Protein AF-A0A821J3H2-F1 (afdb_monomer_lite)

Sequence (72 aa):
MFSGFGTEFMSKSNERESQARVKKMIYIMDSMNDSELDHPDGAKLFKTQPARYNRVARGASVSIRDVQDLIG

Foldseek 3Di:
DPPDDDPVLPDPVCVVVSVVLVLLVVLLVVQDDPCLVPPPQNLVVCVVPVVSLVSSCVSSVHDSVSNNSNRD

Structure (mmCIF, N/CA/C/O backbone):
data_AF-A0A821J3H2-F1
#
_entry.id   AF-A0A821J3H2-F1
#
loop_
_atom_site.group_PDB
_atom_site.id
_atom_site.type_symbol
_atom_site.label_atom_id
_atom_site.label_alt_id
_atom_site.label_comp_id
_atom_site.label_asym_id
_atom_site.label_entity_id
_atom_site.label_seq_id
_atom_site.pdbx_PDB_ins_code
_atom_site.Cartn_x
_atom_site.Cartn_y
_atom_site.Cartn_z
_atom_site.occupancy
_atom_site.B_iso_or_equiv
_atom_site.auth_seq_id
_atom_site.auth_comp_id
_atom_site.auth_asym_id
_atom_site.auth_atom_id
_atom_site.pdbx_PDB_model_num
ATOM 1 N N . MET A 1 1 ? -8.693 11.138 -15.107 1.00 37.88 1 MET A N 1
ATOM 2 C CA . MET A 1 1 ? -7.296 11.332 -14.660 1.00 37.88 1 MET A CA 1
ATOM 3 C C . MET A 1 1 ? -7.288 11.171 -13.152 1.00 37.88 1 MET A C 1
ATOM 5 O O . MET A 1 1 ? -8.022 11.898 -12.496 1.00 37.88 1 MET A O 1
ATOM 9 N N . PHE A 1 2 ? -6.567 10.180 -12.620 1.00 37.81 2 PHE A N 1
ATOM 10 C CA . PHE A 1 2 ? -6.432 9.996 -11.171 1.00 37.81 2 PHE A CA 1
ATOM 11 C C . PHE A 1 2 ? -5.660 11.192 -10.596 1.00 37.81 2 PHE A C 1
ATOM 13 O O . PHE A 1 2 ? -4.503 11.427 -10.946 1.00 37.81 2 PHE A O 1
ATOM 20 N N . SER A 1 3 ? -6.354 11.995 -9.789 1.00 45.28 3 SER A N 1
ATOM 21 C CA . SER A 1 3 ? -5.842 13.225 -9.187 1.00 45.28 3 SER A CA 1
ATOM 22 C C . SER A 1 3 ? -4.857 12.865 -8.074 1.00 45.28 3 SER A C 1
ATOM 24 O O . SER A 1 3 ? -5.265 12.369 -7.030 1.00 45.28 3 SER A O 1
ATOM 26 N N . GLY A 1 4 ? -3.563 13.061 -8.330 1.00 49.28 4 GLY A N 1
ATOM 27 C CA . GLY A 1 4 ? -2.473 12.745 -7.396 1.00 49.28 4 GLY A CA 1
ATOM 28 C C . GLY A 1 4 ? -1.098 12.602 -8.061 1.00 49.28 4 GLY A C 1
ATOM 29 O O . GLY A 1 4 ? -0.075 12.720 -7.397 1.00 49.28 4 GLY A O 1
ATOM 30 N N . PHE A 1 5 ? -1.049 12.406 -9.382 1.00 55.97 5 PHE A N 1
ATOM 31 C CA . PHE A 1 5 ? 0.206 12.228 -10.114 1.00 55.97 5 PHE A CA 1
ATOM 32 C C . PHE A 1 5 ? 0.731 13.561 -10.656 1.00 55.97 5 PHE A C 1
ATOM 34 O O . PHE A 1 5 ? 0.213 14.103 -11.631 1.00 55.97 5 PHE A O 1
ATOM 41 N N . GLY A 1 6 ? 1.763 14.091 -10.000 1.00 52.91 6 GLY A N 1
ATOM 42 C CA . GLY A 1 6 ? 2.488 15.275 -10.446 1.00 52.91 6 GLY A CA 1
ATOM 43 C C . GLY A 1 6 ? 3.144 15.107 -11.822 1.00 52.91 6 GLY A C 1
ATOM 44 O O . GLY A 1 6 ? 3.455 14.004 -12.278 1.00 52.91 6 GLY A O 1
ATOM 45 N N . THR A 1 7 ? 3.400 16.251 -12.453 1.00 53.56 7 THR A N 1
ATOM 46 C CA . THR A 1 7 ? 4.008 16.473 -13.779 1.00 53.56 7 THR A CA 1
ATOM 47 C C . THR A 1 7 ? 5.362 15.768 -13.994 1.00 53.56 7 THR A C 1
ATOM 49 O O . THR A 1 7 ? 5.820 15.635 -15.127 1.00 53.56 7 THR A O 1
ATOM 52 N N . GLU 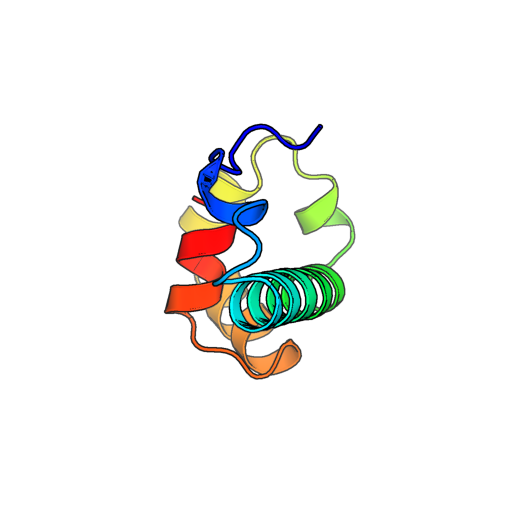A 1 8 ? 5.991 15.252 -12.934 1.00 51.69 8 GLU A N 1
ATOM 53 C CA . GLU A 1 8 ? 7.277 14.540 -12.976 1.00 51.69 8 GLU A CA 1
ATOM 54 C C . GLU A 1 8 ? 7.216 13.157 -13.643 1.00 51.69 8 GLU A C 1
ATOM 56 O O . GLU A 1 8 ? 8.247 12.591 -14.008 1.00 51.69 8 GLU A O 1
ATOM 61 N N . PHE A 1 9 ? 6.016 12.609 -13.858 1.00 52.00 9 PHE A N 1
ATOM 62 C CA . PHE A 1 9 ? 5.838 11.312 -14.513 1.00 52.00 9 PHE A CA 1
ATOM 63 C C . PHE A 1 9 ? 6.227 11.324 -16.009 1.00 52.00 9 PHE A C 1
ATOM 65 O O . PHE A 1 9 ? 6.584 10.280 -16.556 1.00 52.00 9 PHE A O 1
ATOM 72 N N . MET A 1 10 ? 6.192 12.493 -16.667 1.00 54.38 10 MET A N 1
ATOM 73 C CA . MET A 1 10 ? 6.379 12.638 -18.123 1.00 54.38 10 MET A CA 1
ATOM 74 C C . MET A 1 10 ? 7.718 13.271 -18.540 1.00 54.38 10 MET A C 1
ATOM 76 O O . MET A 1 10 ? 7.862 13.719 -19.679 1.00 54.38 10 MET A O 1
ATOM 80 N N . SER A 1 11 ? 8.716 13.332 -17.654 1.00 55.75 11 SER A N 1
ATOM 81 C CA . SER A 1 11 ? 10.061 13.747 -18.069 1.00 55.75 11 SER A CA 1
ATOM 82 C C . SER A 1 11 ? 10.790 12.563 -18.717 1.00 55.75 11 SER A C 1
ATOM 84 O O . SER A 1 11 ? 10.999 11.536 -18.072 1.00 55.75 11 SER A O 1
ATOM 86 N N . LYS A 1 12 ? 11.189 12.698 -19.991 1.00 56.44 12 LYS A N 1
ATOM 87 C CA . LYS A 1 12 ? 11.828 11.639 -20.811 1.00 56.44 12 LYS A CA 1
ATOM 88 C C . LYS A 1 12 ? 13.064 10.996 -20.161 1.00 56.44 12 LYS A C 1
ATOM 90 O O . LYS A 1 12 ? 13.370 9.839 -20.429 1.00 56.44 12 LYS A O 1
ATOM 95 N N . SER A 1 13 ? 13.761 11.714 -19.278 1.00 55.69 13 SER A N 1
ATOM 96 C CA . SER A 1 13 ? 14.922 11.189 -18.539 1.00 55.69 13 SER A CA 1
ATOM 97 C C . SER A 1 13 ? 14.551 10.196 -17.433 1.00 55.69 13 SER A C 1
ATOM 99 O O . SER A 1 13 ? 15.425 9.488 -16.943 1.00 55.69 13 SER A O 1
ATOM 101 N N . ASN A 1 14 ? 13.272 10.116 -17.055 1.00 61.12 14 ASN A N 1
ATOM 102 C CA . ASN A 1 14 ? 12.800 9.329 -15.919 1.00 61.12 14 ASN A CA 1
ATOM 103 C C . ASN A 1 14 ? 11.811 8.218 -16.310 1.00 61.12 14 ASN A C 1
ATOM 105 O O . ASN A 1 14 ? 11.137 7.636 -15.463 1.00 61.12 14 ASN A O 1
ATOM 109 N N . GLU A 1 15 ? 11.728 7.891 -17.600 1.00 71.94 15 GLU A N 1
ATOM 110 C CA . GLU A 1 15 ? 10.700 7.013 -18.171 1.00 71.94 15 GLU A CA 1
ATOM 111 C C . GLU A 1 15 ? 10.738 5.582 -17.605 1.00 71.94 15 GLU A C 1
ATOM 113 O O . GLU A 1 15 ? 9.695 4.983 -17.357 1.00 71.94 15 GLU A O 1
ATOM 118 N N . ARG A 1 16 ? 11.930 5.043 -17.304 1.00 73.88 16 ARG A N 1
ATOM 119 C CA . ARG A 1 16 ? 12.076 3.715 -16.674 1.00 73.88 16 ARG A CA 1
ATOM 120 C C . ARG A 1 16 ? 11.591 3.695 -15.226 1.00 73.88 16 ARG A C 1
ATOM 122 O O . ARG A 1 16 ? 10.918 2.755 -14.814 1.00 73.88 16 ARG A O 1
ATOM 129 N N . GLU A 1 17 ? 11.922 4.732 -14.464 1.00 75.50 17 GLU A N 1
ATOM 130 C CA . GLU A 1 17 ? 11.482 4.882 -13.075 1.00 75.50 17 GLU A CA 1
ATOM 131 C C . GLU A 1 17 ? 9.962 5.100 -13.012 1.00 75.50 17 GLU A C 1
ATOM 133 O O . GLU A 1 17 ? 9.254 4.497 -12.206 1.00 75.50 17 GLU A O 1
ATOM 138 N N . SER A 1 18 ? 9.455 5.895 -13.950 1.00 78.50 18 SER A N 1
ATOM 139 C CA . SER A 1 18 ? 8.041 6.145 -14.198 1.00 78.50 18 SER A CA 1
ATOM 140 C C . SER A 1 18 ? 7.275 4.842 -14.495 1.00 78.50 18 SER A C 1
ATOM 142 O O . SER A 1 18 ? 6.291 4.521 -13.820 1.00 78.50 18 SER A O 1
ATOM 144 N N . GLN A 1 19 ? 7.790 4.004 -15.402 1.00 82.62 19 GLN A N 1
ATOM 145 C CA . GLN A 1 19 ? 7.224 2.680 -15.687 1.00 82.62 19 GLN A CA 1
ATOM 146 C C . GLN A 1 19 ? 7.267 1.742 -14.475 1.00 82.62 19 GLN A C 1
ATOM 148 O O . GLN A 1 19 ? 6.285 1.047 -14.206 1.00 82.62 19 GLN A O 1
ATOM 153 N N . ALA A 1 20 ? 8.369 1.729 -13.717 1.00 85.44 20 ALA A N 1
ATOM 154 C CA . ALA A 1 20 ? 8.494 0.899 -12.520 1.00 85.44 20 ALA A CA 1
ATOM 155 C C . ALA A 1 20 ? 7.459 1.280 -11.449 1.00 85.44 20 ALA A C 1
ATOM 157 O O . ALA A 1 20 ? 6.857 0.396 -10.834 1.00 85.44 20 ALA A O 1
ATOM 158 N N . ARG A 1 21 ? 7.193 2.580 -11.269 1.00 84.44 21 ARG A N 1
ATOM 159 C CA . ARG A 1 21 ? 6.144 3.074 -10.365 1.00 84.44 21 ARG A CA 1
ATOM 160 C C . ARG A 1 21 ? 4.745 2.655 -10.804 1.00 84.44 21 ARG A C 1
ATOM 162 O O . ARG A 1 21 ? 3.991 2.150 -9.978 1.00 84.44 21 ARG A O 1
ATOM 169 N N . VAL A 1 22 ? 4.404 2.801 -12.087 1.00 88.06 22 VAL A N 1
ATOM 170 C CA . VAL A 1 22 ? 3.091 2.348 -12.590 1.00 88.06 22 VAL A CA 1
ATOM 171 C C . VAL A 1 22 ? 2.930 0.845 -12.443 1.00 88.06 22 VAL A C 1
ATOM 173 O O . VAL A 1 22 ? 1.891 0.383 -11.983 1.00 88.06 22 VAL A O 1
ATOM 176 N N . LYS A 1 23 ? 3.972 0.075 -12.754 1.00 89.44 23 LYS A N 1
ATOM 177 C CA . LYS A 1 23 ? 3.954 -1.375 -12.572 1.00 89.44 23 LYS A CA 1
ATOM 178 C C . LYS A 1 23 ? 3.715 -1.751 -11.107 1.00 89.44 23 LYS A C 1
ATOM 180 O O . LYS A 1 23 ? 2.897 -2.621 -10.825 1.00 89.44 23 LYS A O 1
ATOM 185 N N . LYS A 1 24 ? 4.371 -1.053 -10.176 1.00 90.06 24 LYS A N 1
ATOM 186 C CA . LYS A 1 24 ? 4.153 -1.230 -8.736 1.00 90.06 24 LYS A CA 1
ATOM 187 C C . LYS A 1 24 ? 2.707 -0.908 -8.337 1.00 90.06 24 LYS A C 1
ATOM 189 O O . LYS A 1 24 ? 2.102 -1.683 -7.606 1.00 90.06 24 LYS A O 1
ATOM 194 N N . MET A 1 25 ? 2.138 0.181 -8.853 1.00 90.69 25 MET A N 1
ATOM 19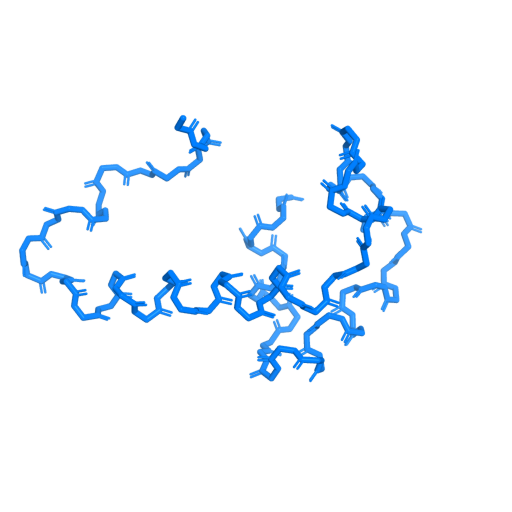5 C CA . MET A 1 25 ? 0.741 0.548 -8.602 1.00 90.69 25 MET A CA 1
ATOM 196 C C . MET A 1 25 ? -0.231 -0.540 -9.065 1.00 90.69 25 MET A C 1
ATOM 198 O O . MET A 1 25 ? -1.126 -0.905 -8.309 1.00 90.69 25 MET A O 1
ATOM 202 N N . ILE A 1 26 ? -0.022 -1.090 -10.263 1.00 93.12 26 ILE A N 1
ATOM 203 C CA . ILE A 1 26 ? -0.864 -2.164 -10.807 1.00 93.12 26 ILE A CA 1
ATOM 204 C C . ILE A 1 26 ? -0.850 -3.379 -9.875 1.00 93.12 26 ILE A C 1
ATOM 206 O O . ILE A 1 26 ? -1.912 -3.867 -9.511 1.00 93.12 26 ILE A O 1
ATOM 210 N N . TYR A 1 27 ? 0.326 -3.828 -9.426 1.00 94.12 27 TYR A N 1
ATOM 211 C CA . TYR A 1 27 ? 0.412 -4.974 -8.514 1.00 94.12 27 TYR A CA 1
ATOM 212 C C . TYR A 1 27 ? -0.216 -4.711 -7.143 1.00 94.12 27 TYR A C 1
ATOM 214 O O . TYR A 1 27 ? -0.826 -5.609 -6.564 1.00 94.12 27 TYR A O 1
ATOM 222 N N . ILE A 1 28 ? -0.088 -3.487 -6.622 1.00 95.38 28 ILE A N 1
ATOM 223 C CA . ILE A 1 28 ? -0.727 -3.094 -5.362 1.00 95.38 28 ILE A CA 1
ATOM 224 C C . ILE A 1 28 ? -2.252 -3.125 -5.502 1.00 95.38 28 ILE A C 1
ATOM 226 O O . ILE A 1 28 ? -2.916 -3.677 -4.629 1.00 95.38 28 ILE A O 1
ATOM 230 N N . MET A 1 29 ? -2.798 -2.577 -6.591 1.00 93.62 29 MET A N 1
ATOM 231 C CA . MET A 1 29 ? -4.239 -2.577 -6.862 1.00 93.62 29 MET A CA 1
ATOM 232 C C . MET A 1 29 ? -4.788 -3.990 -7.099 1.00 93.62 29 MET A C 1
ATOM 234 O O . MET A 1 29 ? -5.841 -4.313 -6.565 1.00 93.62 29 MET A O 1
ATOM 238 N N . ASP A 1 30 ? -4.052 -4.850 -7.808 1.00 95.69 30 ASP A N 1
ATOM 239 C CA . ASP A 1 30 ? -4.406 -6.265 -8.032 1.00 95.69 30 ASP A CA 1
ATOM 240 C C . ASP A 1 30 ? -4.468 -7.079 -6.723 1.00 95.69 30 ASP A C 1
ATOM 242 O O . ASP A 1 30 ? -5.205 -8.051 -6.603 1.00 95.69 30 ASP A O 1
ATOM 246 N N . SER A 1 31 ? -3.732 -6.647 -5.693 1.00 96.62 31 SER A N 1
ATOM 247 C CA . SER A 1 31 ? -3.734 -7.274 -4.362 1.00 96.62 31 SER A CA 1
ATOM 248 C C . SER A 1 31 ? -4.829 -6.753 -3.415 1.00 96.62 31 SER A C 1
ATOM 250 O O . SER A 1 31 ? -4.913 -7.196 -2.256 1.00 96.62 31 SER A O 1
ATOM 252 N N . MET A 1 32 ? -5.645 -5.796 -3.859 1.00 96.12 32 MET A N 1
ATOM 253 C CA . MET A 1 32 ? -6.813 -5.307 -3.122 1.00 96.12 32 MET A CA 1
ATOM 254 C C . MET A 1 32 ? -8.056 -6.129 -3.470 1.00 96.12 32 MET A C 1
ATOM 256 O O . MET A 1 32 ? -8.137 -6.737 -4.531 1.00 96.12 32 MET A O 1
ATOM 260 N N . ASN A 1 33 ? -9.031 -6.166 -2.565 1.00 95.81 33 ASN A N 1
ATOM 261 C CA . ASN A 1 33 ? -10.355 -6.711 -2.889 1.00 95.81 33 ASN A CA 1
ATOM 262 C C . ASN A 1 33 ? -11.285 -5.626 -3.449 1.00 95.81 33 ASN A C 1
ATOM 264 O O . ASN A 1 33 ? -11.055 -4.438 -3.231 1.00 95.81 33 ASN A O 1
ATOM 268 N N . ASP A 1 34 ? -12.376 -6.045 -4.090 1.00 95.38 34 ASP A N 1
ATOM 269 C CA . ASP A 1 34 ? -13.373 -5.143 -4.685 1.00 95.38 34 ASP A CA 1
ATOM 270 C C . ASP A 1 34 ? -13.874 -4.096 -3.681 1.00 95.38 34 ASP A C 1
ATOM 272 O O . ASP A 1 34 ? -13.928 -2.910 -3.977 1.00 95.38 34 ASP A O 1
ATOM 276 N N . SER A 1 35 ? -14.131 -4.498 -2.431 1.00 93.31 35 SER A N 1
ATOM 277 C CA . SER A 1 35 ? -14.592 -3.572 -1.387 1.00 93.31 35 SER A CA 1
ATOM 278 C C . SER A 1 35 ? -13.559 -2.523 -0.976 1.00 93.31 35 SER A C 1
ATOM 280 O O . SER A 1 35 ? -13.942 -1.498 -0.427 1.00 93.31 35 SER A O 1
ATOM 282 N N . GLU A 1 36 ? -12.265 -2.778 -1.170 1.00 94.44 36 GLU A N 1
ATOM 283 C CA . GLU A 1 36 ? -11.200 -1.796 -0.954 1.00 94.44 36 GLU A CA 1
ATOM 284 C C . GLU A 1 36 ? -11.054 -0.855 -2.149 1.00 94.44 36 GLU A C 1
ATOM 286 O O . GLU A 1 36 ? -10.814 0.333 -1.939 1.00 94.44 36 GLU A O 1
ATOM 291 N N . LEU A 1 37 ? -11.219 -1.375 -3.369 1.00 93.81 37 LEU A N 1
ATOM 292 C CA . LEU A 1 37 ? -11.133 -0.612 -4.617 1.00 93.81 37 LEU A CA 1
ATOM 293 C C . LEU A 1 37 ? -12.341 0.313 -4.815 1.00 93.81 37 LEU A C 1
ATOM 295 O O . LEU A 1 37 ? -12.171 1.466 -5.204 1.00 93.81 37 LEU A O 1
ATOM 299 N N . ASP A 1 38 ? -13.539 -0.166 -4.487 1.00 93.88 38 ASP A N 1
ATOM 300 C CA . ASP A 1 38 ? -14.797 0.576 -4.615 1.00 93.88 38 ASP A CA 1
ATOM 301 C C . ASP A 1 38 ? -15.087 1.475 -3.401 1.00 93.88 38 ASP A C 1
ATOM 303 O O . ASP A 1 38 ? -16.091 2.194 -3.371 1.00 93.88 38 ASP A O 1
ATOM 307 N N . HIS A 1 39 ? -14.234 1.449 -2.368 1.00 93.38 39 HIS A N 1
ATOM 308 C CA . HIS A 1 39 ? -14.471 2.242 -1.168 1.00 93.38 39 HIS A CA 1
ATOM 309 C C . HIS A 1 39 ? -14.324 3.743 -1.480 1.00 93.38 39 HIS A C 1
ATOM 311 O O . HIS A 1 39 ? -13.249 4.176 -1.902 1.00 93.38 39 HIS A O 1
ATOM 317 N N . PRO A 1 40 ? -15.334 4.584 -1.179 1.00 90.88 40 PRO A N 1
ATOM 318 C CA . PRO A 1 40 ? -15.289 6.017 -1.489 1.00 90.88 40 PRO A CA 1
ATOM 319 C C . PRO A 1 40 ? -14.176 6.765 -0.736 1.00 90.88 40 PRO A C 1
ATOM 321 O O . PRO A 1 40 ? -13.759 7.842 -1.147 1.00 90.88 40 PRO A O 1
ATOM 324 N N . ASP A 1 41 ? -13.694 6.188 0.367 1.00 92.56 41 ASP A N 1
ATOM 325 C CA . ASP A 1 41 ? -12.570 6.690 1.160 1.00 92.56 41 ASP A CA 1
ATOM 326 C C . ASP A 1 41 ? -11.637 5.528 1.545 1.00 92.56 41 ASP A C 1
ATOM 328 O O . ASP A 1 41 ? -11.600 5.072 2.694 1.00 92.56 41 ASP A O 1
ATOM 332 N N . GLY A 1 42 ? -10.986 4.924 0.545 1.00 88.69 42 GLY A N 1
ATOM 333 C CA . GLY A 1 42 ? -10.081 3.784 0.744 1.00 88.69 42 GLY A CA 1
ATOM 334 C C . GLY A 1 42 ? -8.957 4.088 1.743 1.00 88.69 42 GLY A C 1
ATOM 335 O O . GLY A 1 42 ? -8.621 3.250 2.580 1.00 88.69 42 GLY A O 1
ATOM 336 N N . ALA A 1 43 ? -8.455 5.324 1.757 1.00 91.38 43 ALA A N 1
ATOM 337 C CA . ALA A 1 43 ? -7.455 5.778 2.720 1.00 91.38 43 ALA A CA 1
ATOM 338 C C . ALA A 1 43 ? -7.922 5.627 4.172 1.00 91.38 43 ALA A C 1
ATOM 340 O O . ALA A 1 43 ? -7.215 5.053 5.009 1.00 91.38 43 ALA A O 1
ATOM 341 N N . LYS A 1 44 ? -9.143 6.067 4.485 1.00 93.81 44 LYS A N 1
ATOM 342 C CA . LYS A 1 44 ? -9.727 5.885 5.818 1.00 93.81 44 LYS A CA 1
ATOM 343 C C . LYS A 1 44 ? -9.949 4.413 6.167 1.00 93.81 44 LYS A C 1
ATOM 345 O O . LYS A 1 44 ? -9.710 4.022 7.313 1.00 93.81 44 LYS A O 1
ATOM 350 N N . LEU A 1 45 ? -10.360 3.581 5.209 1.00 94.19 45 LEU A N 1
ATOM 351 C CA . LEU A 1 45 ? -10.521 2.138 5.428 1.00 94.19 45 LEU A CA 1
ATOM 352 C C . LEU A 1 45 ? -9.193 1.485 5.844 1.00 94.19 45 LEU A C 1
ATOM 354 O O . LEU A 1 45 ? -9.141 0.738 6.820 1.00 94.19 45 LEU A O 1
ATOM 358 N N . PHE A 1 46 ? -8.102 1.807 5.154 1.00 94.94 46 PHE A N 1
ATOM 359 C CA . PHE A 1 46 ? -6.787 1.258 5.478 1.00 94.94 46 PHE A CA 1
ATOM 360 C C . PHE A 1 46 ? -6.230 1.805 6.802 1.00 94.94 46 PHE A C 1
ATOM 362 O O . PHE A 1 46 ? -5.628 1.049 7.568 1.00 94.94 46 PHE A O 1
ATOM 369 N N . LYS A 1 47 ? -6.492 3.077 7.130 1.00 93.94 47 LYS A N 1
ATOM 370 C CA . LYS A 1 47 ? -6.118 3.683 8.424 1.00 93.94 47 LYS A CA 1
ATOM 371 C C . LYS A 1 47 ? -6.860 3.047 9.603 1.00 93.94 47 LYS A C 1
ATOM 373 O O . LYS A 1 47 ? -6.261 2.810 10.648 1.00 93.94 47 LYS A O 1
ATOM 378 N N . THR A 1 48 ? -8.147 2.741 9.439 1.00 95.75 48 THR A N 1
ATOM 379 C CA . THR A 1 48 ? -8.963 2.085 10.480 1.00 95.75 48 THR A CA 1
ATOM 380 C C . THR A 1 48 ? -8.680 0.588 10.606 1.00 95.75 48 THR A C 1
ATOM 382 O O . THR A 1 48 ? -8.871 0.018 11.679 1.00 95.75 48 THR A O 1
ATOM 385 N N . GLN A 1 49 ? -8.199 -0.057 9.540 1.00 95.69 49 GLN A N 1
ATOM 386 C CA . GLN A 1 49 ? -7.895 -1.488 9.511 1.00 95.69 49 GLN A CA 1
ATOM 387 C C . GLN A 1 49 ? -6.471 -1.743 8.986 1.00 95.69 49 GLN A C 1
ATOM 389 O O . GLN A 1 49 ? -6.292 -2.238 7.869 1.00 95.69 49 GLN A O 1
ATOM 394 N N . PRO A 1 50 ? -5.429 -1.482 9.802 1.00 94.62 50 PRO A N 1
ATOM 395 C CA . PRO A 1 50 ? -4.035 -1.497 9.351 1.00 94.62 50 PRO A CA 1
ATOM 396 C C . PRO A 1 50 ? -3.529 -2.879 8.904 1.00 94.62 50 PRO A C 1
ATOM 398 O O . PRO A 1 50 ? -2.532 -2.982 8.190 1.00 94.62 50 PRO A O 1
ATOM 401 N N . ALA A 1 51 ? -4.226 -3.962 9.263 1.00 96.69 51 ALA A N 1
ATOM 402 C CA . ALA A 1 51 ? -3.947 -5.300 8.742 1.00 96.69 51 ALA A CA 1
ATOM 403 C C . ALA A 1 51 ? -4.040 -5.370 7.202 1.00 96.69 51 ALA A C 1
ATOM 405 O O . ALA A 1 51 ? -3.333 -6.172 6.586 1.00 96.69 51 ALA A O 1
ATOM 406 N N . ARG A 1 52 ? -4.847 -4.500 6.572 1.00 96.56 52 ARG A N 1
ATOM 407 C CA . ARG A 1 52 ? -4.981 -4.417 5.109 1.00 96.56 52 ARG A CA 1
ATOM 408 C C . ARG A 1 52 ? -3.672 -4.012 4.438 1.00 96.56 52 ARG A C 1
ATOM 410 O O . ARG A 1 52 ? -3.291 -4.654 3.465 1.00 96.56 52 ARG A O 1
ATOM 417 N N . TYR A 1 53 ? -2.921 -3.067 5.015 1.00 97.00 53 TYR A N 1
ATOM 418 C CA . TYR A 1 53 ? -1.593 -2.701 4.506 1.00 97.00 53 TYR A CA 1
ATOM 419 C C . TYR A 1 53 ? -0.653 -3.909 4.442 1.00 97.00 53 TYR A C 1
ATOM 421 O O . TYR A 1 53 ? -0.006 -4.133 3.425 1.00 97.00 53 TYR A O 1
ATOM 429 N N . ASN A 1 54 ? -0.611 -4.719 5.506 1.00 96.81 54 ASN A N 1
ATOM 430 C CA . ASN A 1 54 ? 0.239 -5.910 5.558 1.00 96.81 54 ASN A CA 1
ATOM 4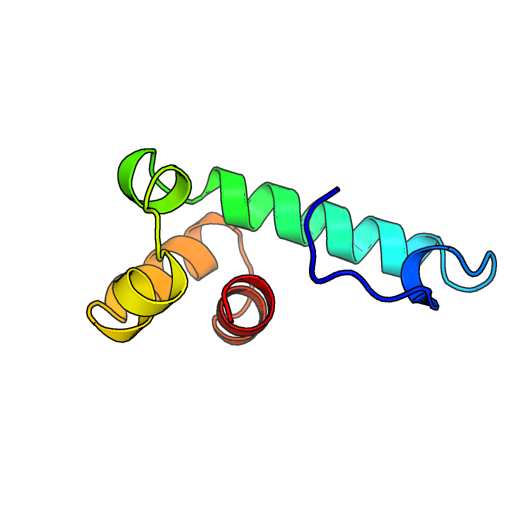31 C C . ASN A 1 54 ? -0.152 -6.944 4.496 1.00 96.81 54 ASN A C 1
ATOM 433 O O . ASN A 1 54 ? 0.719 -7.537 3.860 1.00 96.81 54 ASN A O 1
ATOM 437 N N . ARG A 1 55 ? -1.456 -7.176 4.311 1.00 97.62 55 ARG A N 1
ATOM 438 C CA . ARG A 1 55 ? -1.966 -8.151 3.341 1.00 97.62 55 ARG A CA 1
ATOM 439 C C . ARG A 1 55 ? -1.659 -7.720 1.906 1.00 97.62 55 ARG A C 1
ATOM 441 O O . ARG A 1 55 ? -1.116 -8.517 1.149 1.00 97.62 55 ARG A O 1
ATOM 448 N N . VAL A 1 56 ? -1.954 -6.464 1.568 1.00 97.62 56 VAL A N 1
ATOM 449 C CA . VAL A 1 56 ? -1.718 -5.902 0.230 1.00 97.62 56 VAL A CA 1
ATOM 450 C C . VAL A 1 56 ? -0.224 -5.850 -0.084 1.00 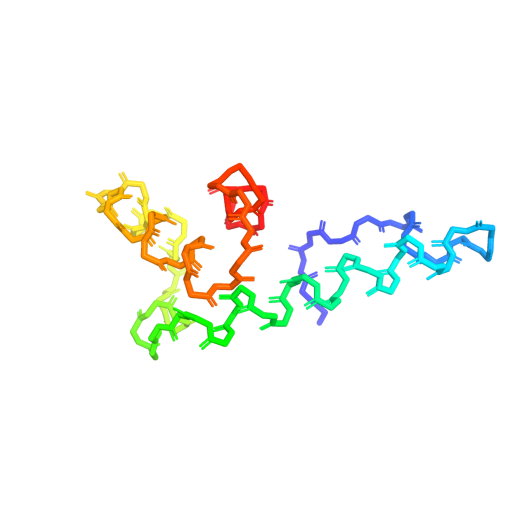97.62 56 VAL A C 1
ATOM 452 O O . VAL A 1 56 ? 0.186 -6.299 -1.148 1.00 97.62 56 VAL A O 1
ATOM 455 N N . ALA A 1 57 ? 0.610 -5.397 0.858 1.00 96.94 57 ALA A N 1
ATOM 456 C CA . ALA A 1 57 ? 2.060 -5.352 0.670 1.00 96.94 57 ALA A CA 1
ATOM 457 C C . ALA A 1 57 ? 2.654 -6.744 0.394 1.00 96.94 57 ALA A C 1
ATOM 459 O O . ALA A 1 57 ? 3.485 -6.900 -0.499 1.00 96.94 57 ALA A O 1
ATOM 460 N N . ARG A 1 58 ? 2.183 -7.772 1.118 1.00 96.94 58 ARG A N 1
ATOM 461 C CA . ARG A 1 58 ? 2.583 -9.169 0.888 1.00 96.94 58 ARG A CA 1
ATOM 462 C C . ARG A 1 58 ? 2.116 -9.694 -0.469 1.00 96.94 58 ARG A C 1
ATOM 464 O O . ARG A 1 58 ? 2.922 -10.305 -1.160 1.00 96.94 58 ARG A O 1
ATOM 471 N N . GLY A 1 59 ? 0.861 -9.447 -0.852 1.00 96.25 59 GLY A N 1
ATOM 472 C CA . GLY A 1 59 ? 0.316 -9.8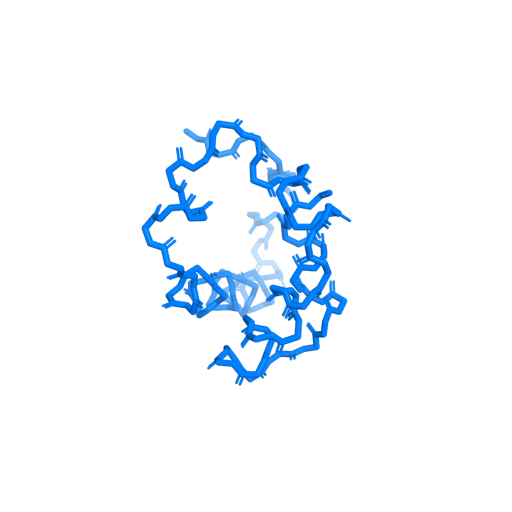76 -2.148 1.00 96.25 59 GLY A CA 1
ATOM 473 C C . GLY A 1 59 ? 1.055 -9.253 -3.333 1.00 96.25 59 GLY A C 1
ATOM 474 O O . GLY A 1 59 ? 1.432 -9.951 -4.269 1.00 96.25 59 GLY A O 1
ATOM 475 N N . ALA A 1 60 ? 1.376 -7.964 -3.231 1.00 95.81 60 ALA A N 1
ATOM 476 C CA . ALA A 1 60 ? 2.045 -7.216 -4.289 1.00 95.81 60 ALA A CA 1
AT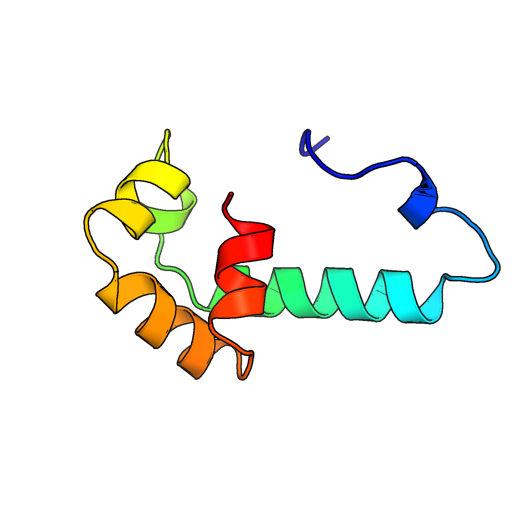OM 477 C C . ALA A 1 60 ? 3.578 -7.342 -4.259 1.00 95.81 60 ALA A C 1
ATOM 479 O O . ALA A 1 60 ? 4.252 -6.804 -5.136 1.00 95.81 60 ALA A O 1
ATOM 480 N N . SER A 1 61 ? 4.143 -8.037 -3.262 1.00 95.31 61 SER A N 1
ATOM 481 C CA . SER A 1 61 ? 5.594 -8.142 -3.035 1.00 95.31 61 SER A CA 1
ATOM 482 C C . SER A 1 61 ? 6.292 -6.775 -2.938 1.00 95.31 61 SER A C 1
ATOM 484 O O . SER A 1 61 ? 7.357 -6.551 -3.516 1.00 95.31 61 SER A O 1
ATOM 486 N N . VAL A 1 62 ? 5.684 -5.846 -2.199 1.00 94.62 62 VAL A N 1
ATOM 487 C CA . VAL A 1 62 ? 6.192 -4.484 -1.960 1.00 94.62 62 VAL A CA 1
ATOM 488 C C . VAL A 1 62 ? 6.329 -4.202 -0.467 1.00 94.62 62 VAL A C 1
ATOM 490 O O . VAL A 1 62 ? 5.882 -4.977 0.381 1.00 94.62 62 VAL A O 1
ATOM 493 N N . SER A 1 63 ? 6.936 -3.068 -0.119 1.00 95.69 63 SER A N 1
ATOM 494 C CA . SER A 1 63 ? 6.961 -2.622 1.271 1.00 95.69 63 SER A CA 1
ATOM 495 C C . SER A 1 63 ? 5.596 -2.068 1.698 1.00 95.69 63 SER A C 1
ATOM 497 O O . SER A 1 63 ? 4.837 -1.538 0.890 1.00 95.69 63 SER A O 1
ATOM 499 N N . ILE A 1 64 ? 5.295 -2.119 2.999 1.00 95.19 64 ILE A N 1
ATOM 500 C CA . ILE A 1 64 ? 4.107 -1.450 3.564 1.00 95.19 64 ILE A CA 1
ATOM 501 C C . ILE A 1 64 ? 4.116 0.047 3.235 1.00 95.19 64 ILE A C 1
ATOM 503 O O . ILE A 1 64 ? 3.066 0.625 2.962 1.00 95.19 64 ILE A O 1
ATOM 507 N N . ARG A 1 65 ? 5.308 0.657 3.227 1.00 94.06 65 ARG A N 1
ATOM 508 C CA . ARG A 1 65 ? 5.486 2.069 2.905 1.00 94.06 65 ARG A CA 1
ATOM 509 C C . ARG A 1 65 ? 5.014 2.396 1.489 1.00 94.06 65 ARG A C 1
ATOM 511 O O . ARG A 1 65 ? 4.301 3.374 1.319 1.00 94.06 65 ARG A O 1
ATOM 518 N N . ASP A 1 66 ? 5.317 1.540 0.516 1.00 93.56 66 ASP A N 1
ATOM 519 C CA . ASP A 1 66 ? 4.849 1.716 -0.863 1.00 93.56 66 ASP A CA 1
ATOM 520 C C . ASP A 1 66 ? 3.315 1.727 -0.964 1.00 93.56 66 ASP A C 1
ATOM 522 O O . ASP A 1 66 ? 2.745 2.501 -1.728 1.00 93.56 66 ASP A O 1
ATOM 526 N N . VAL A 1 67 ? 2.636 0.880 -0.182 1.00 94.69 67 VAL A N 1
ATOM 527 C CA . VAL A 1 67 ? 1.164 0.842 -0.142 1.00 94.69 67 VAL A CA 1
ATOM 528 C C . VAL A 1 67 ? 0.605 2.105 0.522 1.00 94.69 67 VAL A C 1
ATOM 530 O O . VAL A 1 67 ? -0.397 2.644 0.065 1.00 94.69 67 VAL A O 1
ATOM 533 N N . GLN A 1 68 ? 1.253 2.603 1.578 1.00 92.94 68 GLN A N 1
ATOM 534 C CA . GLN A 1 68 ? 0.875 3.862 2.231 1.00 92.94 68 GLN A CA 1
ATOM 535 C C . GLN A 1 68 ? 1.040 5.065 1.302 1.00 92.94 68 GLN A C 1
ATOM 537 O O . GLN A 1 68 ? 0.132 5.888 1.226 1.00 92.94 68 GLN A O 1
ATOM 542 N N . ASP A 1 69 ? 2.158 5.140 0.579 1.00 90.94 69 ASP A N 1
ATOM 543 C CA . ASP A 1 69 ? 2.430 6.226 -0.365 1.00 90.94 69 ASP A CA 1
ATOM 544 C C . ASP A 1 69 ? 1.437 6.222 -1.542 1.00 90.94 69 ASP A C 1
ATOM 546 O O . ASP A 1 69 ? 1.115 7.283 -2.070 1.00 90.94 69 ASP A O 1
ATOM 550 N N . LEU A 1 70 ? 0.912 5.050 -1.931 1.00 89.25 70 LEU A N 1
ATOM 551 C CA . LEU A 1 70 ? -0.126 4.947 -2.960 1.00 89.25 70 LEU A CA 1
ATOM 552 C C . LEU A 1 70 ? -1.510 5.399 -2.463 1.00 89.25 70 LEU A C 1
ATOM 554 O O . LEU A 1 70 ? -2.245 6.054 -3.196 1.00 89.25 70 LEU A O 1
ATOM 558 N N . ILE A 1 71 ? -1.890 4.988 -1.251 1.00 86.56 71 ILE A N 1
ATOM 559 C CA . ILE A 1 71 ? -3.258 5.145 -0.736 1.00 86.56 71 ILE A CA 1
ATOM 560 C C . ILE A 1 71 ? -3.501 6.528 -0.102 1.00 86.56 71 ILE A C 1
ATOM 562 O O . ILE A 1 71 ? -4.614 7.042 -0.210 1.00 86.56 71 ILE A O 1
ATOM 566 N N . GLY A 1 72 ? -2.483 7.139 0.519 1.00 70.38 72 GLY A N 1
ATOM 567 C CA . GLY A 1 72 ? -2.576 8.461 1.167 1.00 70.38 72 GLY A CA 1
ATOM 568 C C . GLY A 1 72 ? -3.058 8.472 2.621 1.00 70.38 72 GLY A C 1
ATOM 569 O O . GLY A 1 72 ? -3.797 7.575 3.082 1.00 70.38 72 GLY A O 1
#

Radius of gyration: 12.89 Å; chains: 1; bounding box: 30×26×31 Å

Secondary structure (DSSP, 8-state):
--TT--GGGG-GGGHHHHHHHHHHHHHHHHTS-HHHHS-TTHHHHHHH-THHHHHHHHHHT--HHHHHHHH-

pLDDT: mean 83.93, std 17.22, range [37.81, 97.62]